Protein AF-A0AAV4BYF2-F1 (afdb_monomer_lite)

Radius of gyration: 30.0 Å; chains: 1; bounding box: 60×34×81 Å

Foldseek 3Di:
DVVVVVVVVVVVVVVVVVVVVVVVVVVVVVVVVVVVVVVVVCVVVCVVVPPPPPDDPPDDDDDDPDDDQDDDDPPPDDPVNSVVSRVVSCVVRPVPPPDDDDPDDDD

Organism: NCBI:txid259542

Sequence (107 aa):
ERKEKEEAERQAREKKEEADRKERLELEKMKLDAEMKLLQAKIEAGVMKNEPDGSGARSSDAGAKHPKLPHFQDGRDDLDIWLTRFERFAESNGCPGRNGHYCFVRY

pLDDT: mean 73.86, std 17.48, range [41.75, 94.25]

Structure (mmCIF, N/CA/C/O backbone):
data_AF-A0AAV4BYF2-F1
#
_entry.id   AF-A0AAV4BYF2-F1
#
loop_
_atom_site.group_PDB
_atom_site.id
_atom_site.type_symbol
_atom_site.label_atom_id
_atom_site.label_alt_id
_atom_site.label_comp_id
_atom_site.label_asym_id
_atom_site.label_entity_id
_atom_site.label_seq_id
_atom_site.pdbx_PDB_ins_code
_atom_site.Cartn_x
_atom_site.Cartn_y
_atom_site.Cartn_z
_atom_site.occupancy
_atom_site.B_iso_or_equiv
_atom_site.auth_seq_id
_atom_site.auth_comp_id
_atom_site.auth_asym_id
_atom_site.auth_atom_id
_atom_site.pdbx_PDB_model_num
ATOM 1 N N . GLU A 1 1 ? -26.103 -7.792 44.729 1.00 65.56 1 GLU A N 1
ATOM 2 C CA . GLU A 1 1 ? -26.656 -8.785 43.769 1.00 65.56 1 GLU A CA 1
ATOM 3 C C . GLU A 1 1 ? -27.108 -8.257 42.402 1.00 65.56 1 GLU A C 1
ATOM 5 O O . GLU A 1 1 ? -26.333 -8.429 41.473 1.00 65.56 1 GLU A O 1
ATOM 10 N N . ARG A 1 2 ? -28.292 -7.641 42.190 1.00 72.88 2 ARG A N 1
ATOM 11 C CA . ARG A 1 2 ? -28.703 -7.242 40.810 1.00 72.88 2 ARG A CA 1
ATOM 12 C C . ARG A 1 2 ? -27.761 -6.219 40.154 1.00 72.88 2 ARG A C 1
ATOM 14 O O . ARG A 1 2 ? -27.382 -6.413 39.009 1.00 72.88 2 ARG A O 1
ATOM 21 N N . LYS A 1 3 ? -27.336 -5.193 40.898 1.00 77.69 3 LYS A N 1
ATOM 22 C CA . LYS A 1 3 ? -26.398 -4.166 40.405 1.00 77.69 3 LYS A CA 1
ATOM 23 C C . LYS A 1 3 ? -24.991 -4.715 40.123 1.00 77.69 3 LYS A C 1
ATOM 25 O O . LYS A 1 3 ? -24.391 -4.354 39.125 1.00 77.69 3 LYS A O 1
ATOM 30 N N . GLU A 1 4 ? -24.506 -5.641 40.950 1.00 80.88 4 GLU A N 1
ATOM 31 C CA . GLU A 1 4 ? -23.212 -6.320 40.747 1.00 80.88 4 GLU A CA 1
ATOM 32 C C . GLU A 1 4 ? -23.185 -7.190 39.491 1.00 80.88 4 GLU A C 1
ATOM 34 O O . GLU A 1 4 ? -22.182 -7.216 38.785 1.00 80.88 4 GLU A O 1
ATOM 39 N N . LYS A 1 5 ? -24.282 -7.900 39.192 1.00 85.25 5 LYS A N 1
ATOM 40 C CA . LYS A 1 5 ? -24.381 -8.695 37.960 1.00 85.25 5 LYS A CA 1
ATOM 41 C C . LYS A 1 5 ? -24.362 -7.817 36.712 1.00 85.25 5 LYS A C 1
ATOM 43 O O . LYS A 1 5 ? -23.701 -8.169 35.743 1.00 85.25 5 LYS A O 1
ATOM 48 N N . GLU A 1 6 ? -25.056 -6.685 36.754 1.00 85.69 6 GLU A N 1
ATOM 49 C CA . GLU A 1 6 ? -25.129 -5.738 35.636 1.00 85.69 6 GLU A CA 1
ATOM 50 C C . GLU A 1 6 ? -23.767 -5.075 35.367 1.00 85.69 6 GLU A C 1
ATOM 52 O O . GLU A 1 6 ? -23.346 -4.931 34.219 1.00 85.69 6 GLU A O 1
ATOM 57 N N . GLU A 1 7 ? -23.022 -4.754 36.427 1.00 85.75 7 GLU A N 1
ATOM 58 C CA . GLU A 1 7 ? -21.671 -4.201 36.322 1.00 85.75 7 GLU A CA 1
ATOM 59 C C . GLU A 1 7 ? -20.646 -5.243 35.844 1.00 85.75 7 GLU A C 1
ATOM 61 O O . GLU A 1 7 ? -19.801 -4.939 35.000 1.00 85.75 7 GLU A O 1
ATOM 66 N N . ALA A 1 8 ? -20.765 -6.496 36.293 1.00 88.06 8 ALA A N 1
ATOM 67 C CA . ALA A 1 8 ? -19.932 -7.597 35.811 1.00 88.06 8 ALA A CA 1
ATOM 68 C C . ALA A 1 8 ? -20.175 -7.911 34.323 1.00 88.06 8 ALA A C 1
ATOM 70 O O . ALA A 1 8 ? -19.221 -8.157 33.582 1.00 88.06 8 ALA A O 1
ATOM 71 N N . GLU A 1 9 ? -21.429 -7.869 33.864 1.00 89.06 9 GLU A N 1
ATOM 72 C CA . GLU A 1 9 ? -21.779 -8.074 32.454 1.00 89.06 9 GLU A CA 1
ATOM 73 C C . GLU A 1 9 ? -21.242 -6.942 31.569 1.00 89.06 9 GLU A C 1
ATOM 75 O O . GLU A 1 9 ? -20.677 -7.196 30.500 1.00 89.06 9 GLU A O 1
ATOM 80 N N . ARG A 1 10 ? -21.328 -5.694 32.049 1.00 87.56 10 ARG A N 1
ATOM 81 C CA . ARG A 1 10 ? -20.763 -4.525 31.364 1.00 87.56 10 ARG A CA 1
ATOM 82 C C . ARG A 1 10 ? -19.248 -4.644 31.202 1.00 87.56 10 ARG A C 1
ATOM 84 O O . ARG A 1 10 ? -18.753 -4.540 30.082 1.00 87.56 10 ARG A O 1
ATOM 91 N N . GLN A 1 11 ? -18.535 -4.973 32.279 1.00 88.25 11 GLN A N 1
ATOM 92 C CA . GLN A 1 11 ? -17.082 -5.158 32.235 1.00 88.25 11 GLN A CA 1
ATOM 93 C C . GLN A 1 11 ? -16.662 -6.347 31.360 1.00 88.25 11 GLN A C 1
ATOM 95 O O . GLN A 1 11 ? -15.637 -6.285 30.681 1.00 88.25 11 GLN A O 1
ATOM 100 N N . ALA A 1 12 ? -17.432 -7.440 31.352 1.00 90.25 12 ALA A N 1
ATOM 101 C CA . ALA A 1 12 ? -17.154 -8.589 30.491 1.00 90.25 12 ALA A CA 1
ATOM 102 C C . ALA A 1 12 ? -17.317 -8.236 29.006 1.00 90.25 12 ALA A C 1
ATOM 104 O O . ALA A 1 12 ? -16.508 -8.655 28.175 1.00 90.25 12 ALA A O 1
ATOM 105 N N . ARG A 1 13 ? -18.332 -7.431 28.676 1.00 89.69 13 ARG A N 1
ATOM 106 C CA . ARG A 1 13 ? -18.555 -6.939 27.316 1.00 89.69 13 ARG A CA 1
ATOM 107 C C . ARG A 1 13 ? -17.446 -5.991 26.870 1.00 89.69 13 ARG A C 1
ATOM 109 O O . ARG A 1 13 ? -16.902 -6.194 25.790 1.00 89.69 13 ARG A O 1
ATOM 116 N N . GLU A 1 14 ? -17.064 -5.032 27.711 1.00 90.88 14 GLU A N 1
ATOM 117 C CA . GLU A 1 14 ? -15.974 -4.089 27.418 1.00 90.88 14 GLU A CA 1
ATOM 118 C C . GLU A 1 14 ? -14.639 -4.815 27.204 1.00 90.88 14 GLU A C 1
ATOM 120 O O . GLU A 1 14 ? -13.954 -4.561 26.216 1.00 90.88 14 GLU A O 1
ATOM 125 N N . LYS A 1 15 ? -14.307 -5.800 28.050 1.00 92.25 15 LYS A N 1
ATOM 126 C CA . LYS A 1 15 ? -13.096 -6.622 27.878 1.00 92.25 15 LYS A CA 1
ATOM 127 C C . LYS A 1 15 ? -13.111 -7.436 26.589 1.00 92.25 15 LYS A C 1
ATOM 129 O O . LYS A 1 15 ? -12.070 -7.593 25.955 1.00 92.25 15 LYS A O 1
ATOM 134 N N . LYS A 1 16 ? -14.272 -7.969 26.199 1.00 92.12 16 LYS A N 1
ATOM 135 C CA . LYS A 1 16 ? -14.411 -8.730 24.953 1.00 92.12 16 LYS A CA 1
ATOM 136 C C . LYS A 1 16 ? -14.242 -7.830 23.730 1.00 92.12 16 LYS A C 1
ATOM 138 O O . LYS A 1 16 ? -13.567 -8.217 22.785 1.00 92.12 16 LYS A O 1
ATOM 143 N N . GLU A 1 17 ? -14.824 -6.637 23.765 1.00 91.50 17 GLU A N 1
ATOM 144 C CA . GLU A 1 17 ? -14.730 -5.657 22.680 1.00 91.50 17 GLU A CA 1
ATOM 145 C C . GLU A 1 17 ? -13.305 -5.097 22.547 1.00 91.50 17 GLU A C 1
ATOM 147 O O . GLU A 1 17 ? -12.791 -4.933 21.441 1.00 91.50 17 GLU A O 1
ATOM 152 N N . GLU A 1 18 ? -12.616 -4.885 23.671 1.00 92.56 18 GLU A N 1
ATOM 153 C CA . GLU A 1 18 ? -11.208 -4.491 23.679 1.00 92.56 18 GLU A CA 1
ATOM 154 C C . GLU A 1 18 ? -10.289 -5.603 23.155 1.00 92.56 18 GLU A C 1
ATOM 156 O O . GLU A 1 18 ? -9.376 -5.319 22.375 1.00 92.56 18 GLU A O 1
ATOM 161 N N . ALA A 1 19 ? -10.544 -6.860 23.535 1.00 92.88 19 ALA A N 1
ATOM 162 C CA . ALA A 1 19 ? -9.803 -8.014 23.033 1.00 92.88 19 ALA A CA 1
ATOM 163 C C . ALA A 1 19 ? -9.981 -8.189 21.517 1.00 92.88 19 ALA A C 1
ATOM 165 O O . ALA A 1 19 ? -8.986 -8.320 20.810 1.00 92.88 19 ALA A O 1
ATOM 166 N N . ASP A 1 20 ? -11.215 -8.099 21.013 1.00 92.81 20 ASP A N 1
ATOM 167 C CA . ASP A 1 20 ? -11.517 -8.197 19.579 1.00 92.81 20 ASP A CA 1
ATOM 168 C C . ASP A 1 20 ? -10.859 -7.055 18.786 1.00 92.81 20 ASP A C 1
ATOM 170 O O . ASP A 1 20 ? -10.202 -7.269 17.764 1.00 92.81 20 ASP A O 1
ATOM 174 N N . ARG A 1 21 ? -10.927 -5.823 19.312 1.00 92.88 21 ARG A N 1
ATOM 175 C CA . ARG A 1 21 ? -10.243 -4.671 18.712 1.00 92.88 21 ARG A CA 1
ATOM 176 C C . ARG A 1 21 ? -8.731 -4.873 18.669 1.00 92.88 21 ARG A C 1
ATOM 178 O O . ARG A 1 21 ? -8.105 -4.544 17.662 1.00 92.88 21 ARG A O 1
ATOM 185 N N . LYS A 1 22 ? -8.142 -5.386 19.751 1.00 93.62 22 LYS A N 1
ATOM 186 C CA . LYS A 1 22 ? -6.705 -5.659 19.823 1.00 93.62 22 LYS A CA 1
ATOM 187 C C . LYS A 1 22 ? -6.303 -6.748 18.828 1.00 93.62 22 LYS A C 1
ATOM 189 O O . LYS A 1 22 ? -5.349 -6.540 18.088 1.00 93.62 22 LYS A O 1
ATOM 194 N N . GLU A 1 23 ? -7.065 -7.834 18.743 1.00 93.69 23 GLU A N 1
ATOM 195 C CA . GLU A 1 23 ? -6.823 -8.924 17.794 1.00 93.69 23 GLU A CA 1
ATOM 196 C C . GLU A 1 23 ? -6.877 -8.431 16.341 1.00 93.69 23 GLU A C 1
ATOM 198 O O . GLU A 1 23 ? -5.976 -8.725 15.553 1.00 93.69 23 GLU A O 1
ATOM 203 N N . ARG A 1 24 ? -7.866 -7.593 15.991 1.00 92.38 24 ARG A N 1
ATOM 204 C CA . ARG A 1 24 ? -7.945 -6.976 14.654 1.00 92.38 24 ARG A CA 1
ATOM 205 C C . ARG A 1 24 ? -6.715 -6.127 14.334 1.00 92.38 24 ARG A C 1
ATOM 207 O O . ARG A 1 24 ? -6.184 -6.236 13.230 1.00 92.38 24 ARG A O 1
ATOM 214 N N . LEU A 1 25 ? -6.257 -5.307 15.282 1.00 93.56 25 LEU A N 1
ATOM 215 C CA . LEU A 1 25 ? -5.067 -4.467 15.103 1.00 93.56 25 LEU A CA 1
ATOM 216 C C . LEU A 1 25 ? -3.786 -5.302 14.980 1.00 93.56 25 LEU A C 1
ATOM 218 O O . LEU A 1 25 ? -2.926 -4.985 14.160 1.00 93.56 25 LEU A O 1
ATOM 222 N N . GLU A 1 26 ? -3.653 -6.375 15.762 1.00 93.62 26 GLU A N 1
ATOM 223 C CA . GLU A 1 26 ? -2.508 -7.285 15.664 1.00 93.62 26 GLU A CA 1
ATOM 224 C C . GLU A 1 26 ? -2.490 -8.017 14.318 1.00 93.62 26 GLU A C 1
ATOM 226 O O . GLU A 1 26 ? -1.437 -8.095 13.681 1.00 93.62 26 GLU A O 1
ATOM 231 N N . LEU A 1 27 ? -3.650 -8.465 13.832 1.00 93.69 27 LEU A N 1
ATOM 232 C CA . LEU A 1 27 ? -3.771 -9.102 12.522 1.00 93.69 27 LEU A CA 1
ATOM 233 C C . LEU A 1 27 ? -3.424 -8.136 11.380 1.00 93.69 27 LEU A C 1
ATOM 235 O O . LEU A 1 27 ? -2.732 -8.512 10.434 1.00 93.69 27 LEU A O 1
ATOM 239 N N . GLU A 1 28 ? -3.887 -6.888 11.460 1.00 92.88 28 GLU A N 1
ATOM 240 C CA . GLU A 1 28 ? -3.570 -5.852 10.474 1.00 92.88 28 GLU A CA 1
ATOM 241 C C . GLU A 1 28 ? -2.071 -5.531 10.468 1.00 92.88 28 GLU A C 1
ATOM 243 O O . GLU A 1 28 ? -1.444 -5.513 9.407 1.00 92.88 28 GLU A O 1
ATOM 248 N N . LYS A 1 29 ? -1.465 -5.398 11.653 1.00 93.81 29 LYS A N 1
ATOM 249 C CA . LYS A 1 29 ? -0.022 -5.185 11.797 1.00 93.81 29 LYS A CA 1
ATOM 250 C C . LYS A 1 29 ? 0.790 -6.347 11.221 1.00 93.81 29 LYS A C 1
ATOM 252 O O . LYS A 1 29 ? 1.785 -6.107 10.542 1.00 93.81 29 LYS A O 1
ATOM 257 N N . MET A 1 30 ? 0.367 -7.593 11.449 1.00 92.94 30 MET A N 1
ATOM 258 C CA . MET A 1 30 ? 1.023 -8.775 10.874 1.00 92.94 30 MET A CA 1
ATOM 259 C C . MET A 1 30 ? 0.938 -8.804 9.345 1.00 92.94 30 MET A C 1
ATOM 261 O O . MET A 1 30 ? 1.921 -9.147 8.690 1.00 92.94 30 MET A O 1
ATOM 265 N N . LYS A 1 31 ? -0.211 -8.430 8.764 1.00 93.00 31 LYS A N 1
ATOM 266 C CA . LYS A 1 31 ? -0.358 -8.334 7.303 1.00 93.00 31 LYS A CA 1
ATOM 267 C C . LYS A 1 31 ? 0.580 -7.286 6.714 1.00 93.00 31 LYS A C 1
ATOM 269 O O . LYS A 1 31 ? 1.261 -7.575 5.734 1.00 93.00 31 LYS A O 1
ATOM 274 N N . LEU A 1 32 ? 0.645 -6.112 7.341 1.00 94.25 32 LEU A N 1
ATOM 275 C CA . LEU A 1 32 ? 1.510 -5.023 6.896 1.00 94.25 32 LEU A CA 1
ATOM 276 C C . LEU A 1 32 ? 2.996 -5.417 6.967 1.00 94.25 32 LEU A C 1
ATOM 278 O O . LEU A 1 32 ? 3.755 -5.166 6.036 1.00 94.25 32 LEU A O 1
ATOM 282 N N . ASP A 1 33 ? 3.403 -6.086 8.049 1.00 93.38 33 ASP A N 1
ATOM 283 C CA . ASP A 1 33 ? 4.774 -6.578 8.230 1.00 93.38 33 ASP A CA 1
ATOM 284 C C . ASP A 1 33 ? 5.151 -7.636 7.177 1.00 93.38 33 ASP A C 1
ATOM 286 O O . ASP A 1 33 ? 6.245 -7.599 6.612 1.00 93.38 33 ASP A O 1
ATOM 290 N N . ALA A 1 34 ? 4.224 -8.542 6.848 1.00 93.62 34 ALA A N 1
ATOM 291 C CA . ALA A 1 34 ? 4.418 -9.529 5.789 1.00 93.62 34 ALA A CA 1
ATOM 292 C C . ALA A 1 34 ? 4.554 -8.877 4.403 1.00 93.62 34 ALA A C 1
ATOM 294 O O . ALA A 1 34 ? 5.407 -9.283 3.612 1.00 93.62 34 ALA A O 1
ATOM 295 N N . GLU A 1 35 ? 3.751 -7.852 4.111 1.00 91.19 35 GLU A N 1
ATOM 296 C CA . GLU A 1 35 ? 3.836 -7.100 2.857 1.00 91.19 35 GLU A CA 1
ATOM 297 C C . GLU A 1 35 ? 5.163 -6.339 2.735 1.00 91.19 35 GLU A C 1
ATOM 299 O O . GLU A 1 35 ? 5.828 -6.426 1.701 1.00 91.19 35 GLU A O 1
ATOM 304 N N . MET A 1 36 ? 5.602 -5.675 3.809 1.00 92.00 36 MET A N 1
ATOM 305 C CA . MET A 1 36 ? 6.906 -5.005 3.858 1.00 92.00 36 MET A CA 1
ATOM 306 C C . MET A 1 36 ? 8.059 -5.987 3.639 1.00 92.00 36 MET A C 1
ATOM 308 O O . MET A 1 36 ? 8.942 -5.722 2.825 1.00 92.00 36 MET A O 1
ATOM 312 N N . LYS A 1 37 ? 8.026 -7.156 4.290 1.00 92.75 37 LYS A N 1
ATOM 313 C CA . LYS A 1 37 ? 9.030 -8.212 4.084 1.00 92.75 37 LYS A CA 1
ATOM 314 C C . LYS A 1 37 ? 9.040 -8.735 2.652 1.00 92.75 37 LYS A C 1
ATOM 316 O O . LYS A 1 37 ? 10.111 -8.968 2.101 1.00 92.75 37 LYS A O 1
ATOM 321 N N . LEU A 1 38 ? 7.873 -8.899 2.028 1.00 89.12 38 LEU A N 1
ATOM 322 C CA . LEU A 1 38 ? 7.785 -9.299 0.622 1.00 89.12 38 LEU A CA 1
ATOM 323 C C . LEU A 1 38 ? 8.366 -8.237 -0.313 1.00 89.12 38 LEU A C 1
ATOM 325 O O . LEU A 1 38 ? 9.042 -8.587 -1.278 1.00 89.12 38 LEU A O 1
ATOM 329 N N . LEU A 1 39 ? 8.107 -6.955 -0.052 1.00 85.69 39 LEU A N 1
ATOM 330 C CA . LEU A 1 39 ? 8.694 -5.859 -0.823 1.00 85.69 39 LEU A CA 1
ATOM 331 C C . LEU A 1 39 ? 10.212 -5.812 -0.650 1.00 85.69 39 LEU A C 1
ATOM 333 O O . LEU A 1 39 ? 10.929 -5.736 -1.643 1.00 85.69 39 LEU A O 1
ATOM 337 N N . GLN A 1 40 ? 10.701 -5.947 0.581 1.00 85.81 40 GLN A N 1
ATOM 338 C CA . GLN A 1 40 ? 12.130 -5.979 0.872 1.00 85.81 40 GLN A CA 1
ATOM 339 C C . GLN A 1 40 ? 12.818 -7.157 0.175 1.00 85.81 40 GLN A C 1
ATOM 341 O O . GLN A 1 40 ? 13.781 -6.946 -0.556 1.00 85.81 40 GLN A O 1
ATOM 346 N N . ALA A 1 41 ? 12.236 -8.357 0.251 1.00 86.75 41 ALA A N 1
ATOM 347 C CA . ALA A 1 41 ? 12.743 -9.528 -0.459 1.00 86.75 41 ALA A CA 1
ATOM 348 C C . ALA A 1 41 ? 12.731 -9.349 -1.989 1.00 86.75 41 ALA A C 1
ATOM 350 O O . ALA A 1 41 ? 13.638 -9.820 -2.669 1.00 86.75 41 ALA A O 1
ATOM 351 N N . LYS A 1 42 ? 11.734 -8.656 -2.560 1.00 81.75 42 LYS A N 1
ATOM 352 C CA . LYS A 1 42 ? 11.693 -8.338 -4.003 1.00 81.75 42 LYS A CA 1
ATOM 353 C C . LYS A 1 42 ? 12.787 -7.352 -4.421 1.00 81.75 42 LYS A C 1
ATOM 355 O O . LYS A 1 42 ? 13.311 -7.479 -5.530 1.00 81.75 42 LYS A O 1
ATOM 360 N N . ILE A 1 43 ? 13.108 -6.387 -3.559 1.00 82.06 43 ILE A N 1
ATOM 361 C CA . ILE A 1 43 ? 14.206 -5.433 -3.765 1.00 82.06 43 ILE A CA 1
ATOM 362 C C . ILE A 1 43 ? 15.548 -6.171 -3.675 1.00 82.06 43 ILE A C 1
ATOM 364 O O . ILE A 1 43 ? 16.364 -6.063 -4.587 1.00 82.06 43 ILE A O 1
ATOM 368 N N . GLU A 1 44 ? 15.747 -6.983 -2.634 1.00 78.69 44 GLU A N 1
ATOM 369 C CA . GLU A 1 44 ? 16.969 -7.774 -2.422 1.00 78.69 44 GLU A CA 1
ATOM 370 C C . GLU A 1 44 ? 17.194 -8.820 -3.521 1.00 78.69 44 GLU A C 1
ATOM 372 O O . GLU A 1 44 ? 18.321 -9.022 -3.966 1.00 78.69 44 GLU A O 1
ATOM 377 N N . ALA A 1 45 ? 16.124 -9.448 -4.018 1.00 78.81 45 ALA A N 1
ATOM 378 C CA . ALA A 1 45 ? 16.186 -10.390 -5.134 1.00 78.81 45 ALA A CA 1
ATOM 379 C C . ALA A 1 45 ? 16.455 -9.717 -6.496 1.00 78.81 45 ALA A C 1
ATOM 381 O O . ALA A 1 45 ? 16.486 -10.407 -7.515 1.00 78.81 45 ALA A O 1
ATOM 382 N N . GLY A 1 46 ? 16.608 -8.386 -6.550 1.00 63.00 46 GLY A N 1
ATOM 383 C CA . GLY A 1 46 ? 16.880 -7.648 -7.787 1.00 63.00 46 GLY A CA 1
ATOM 384 C C . GLY A 1 46 ? 15.750 -7.734 -8.820 1.00 63.00 46 GLY A C 1
ATOM 385 O O . GLY A 1 46 ? 15.965 -7.467 -10.002 1.00 63.00 46 GLY A O 1
ATOM 386 N N . VAL A 1 47 ? 14.541 -8.130 -8.398 1.00 59.62 47 VAL A N 1
ATOM 387 C CA . VAL A 1 47 ? 13.370 -8.254 -9.283 1.00 59.62 47 VAL A CA 1
ATOM 388 C C . VAL A 1 47 ? 12.831 -6.872 -9.651 1.00 59.62 47 VAL A C 1
ATOM 390 O O . VAL A 1 47 ? 12.323 -6.685 -10.758 1.00 59.62 47 VAL A O 1
ATOM 393 N N . MET A 1 48 ? 13.037 -5.866 -8.794 1.00 50.56 48 MET A N 1
ATOM 394 C CA . MET A 1 48 ? 13.116 -4.490 -9.277 1.00 50.56 48 MET A CA 1
ATOM 395 C C . MET A 1 48 ? 14.479 -4.315 -9.938 1.00 50.56 48 MET A C 1
ATOM 397 O O . MET A 1 48 ? 15.468 -3.999 -9.280 1.00 50.56 48 MET A O 1
ATOM 401 N N . LYS A 1 49 ? 14.526 -4.546 -11.252 1.00 53.34 49 LYS A N 1
ATOM 402 C CA . LYS A 1 49 ? 15.608 -4.064 -12.109 1.00 53.34 49 LYS A CA 1
ATOM 403 C C . LYS A 1 49 ? 15.631 -2.535 -12.029 1.00 53.34 49 LYS A C 1
ATOM 405 O O . LYS A 1 49 ? 15.084 -1.861 -12.893 1.00 53.34 49 LYS A O 1
ATOM 410 N N . ASN A 1 50 ? 16.239 -1.990 -10.983 1.00 51.19 50 ASN A N 1
ATOM 411 C CA . ASN A 1 50 ? 16.876 -0.692 -11.089 1.00 51.19 50 ASN A CA 1
ATOM 412 C C . ASN A 1 50 ? 18.071 -0.944 -11.999 1.00 51.19 50 ASN A C 1
ATOM 414 O O . ASN A 1 50 ? 19.036 -1.565 -11.564 1.00 51.19 50 ASN A O 1
ATOM 418 N N . GLU A 1 51 ? 17.970 -0.569 -13.273 1.00 51.25 51 GLU A N 1
ATOM 419 C CA . GLU A 1 51 ? 19.150 -0.458 -14.123 1.00 51.25 51 GLU A CA 1
ATOM 420 C C . GLU A 1 51 ? 20.136 0.493 -13.439 1.00 51.25 51 GLU A C 1
ATOM 422 O O . GLU A 1 51 ? 19.823 1.674 -13.277 1.00 51.25 51 GLU A O 1
ATOM 427 N N . PRO A 1 52 ? 21.334 0.041 -13.050 1.00 54.84 52 PRO A N 1
ATOM 428 C CA . PRO A 1 52 ? 22.412 0.939 -12.731 1.00 54.84 52 PRO A CA 1
ATOM 429 C C . PRO A 1 52 ? 23.346 0.926 -13.940 1.00 54.84 52 PRO A C 1
ATOM 431 O O . PRO A 1 52 ? 24.344 0.218 -13.923 1.00 54.84 52 PRO A O 1
ATOM 434 N N . ASP A 1 53 ? 23.047 1.687 -14.995 1.00 44.44 53 ASP A N 1
ATOM 435 C CA . ASP A 1 53 ? 24.089 2.043 -15.976 1.00 44.44 53 ASP A CA 1
ATOM 436 C C . ASP A 1 53 ? 24.457 3.519 -15.835 1.00 44.44 53 ASP A C 1
ATOM 438 O O . ASP A 1 53 ? 24.365 4.352 -16.732 1.00 44.44 53 ASP A O 1
ATOM 442 N N . GLY A 1 54 ? 24.882 3.842 -14.617 1.00 49.41 54 GLY A N 1
ATOM 443 C CA . GLY A 1 54 ? 25.688 5.012 -14.307 1.00 49.41 54 GLY A CA 1
ATOM 444 C C . GLY A 1 54 ? 27.180 4.691 -14.378 1.00 49.41 54 GLY A C 1
ATOM 445 O O . GLY A 1 54 ? 27.939 5.182 -13.551 1.00 49.41 54 GLY A O 1
ATOM 446 N N . SER A 1 55 ? 27.617 3.851 -15.320 1.00 47.50 55 SER A N 1
ATOM 447 C CA . SER A 1 55 ? 29.039 3.618 -15.582 1.00 47.50 55 SER A CA 1
ATOM 448 C C . SER A 1 55 ? 29.314 3.533 -17.079 1.00 47.50 55 SER A C 1
ATOM 450 O O . SER A 1 55 ? 29.561 2.467 -17.622 1.00 47.50 55 SER A O 1
ATOM 452 N N . GLY A 1 56 ? 29.321 4.694 -17.736 1.00 50.09 56 GLY A N 1
ATOM 453 C CA . GLY A 1 56 ? 30.188 4.961 -18.884 1.00 50.09 56 GLY A CA 1
ATOM 454 C C . GLY A 1 56 ? 30.269 3.875 -19.961 1.00 50.09 56 GLY A C 1
ATOM 455 O O . GLY A 1 56 ? 31.376 3.511 -20.355 1.00 50.09 56 GLY A O 1
ATOM 456 N N . ALA A 1 57 ? 29.147 3.397 -20.498 1.00 43.59 57 ALA A N 1
ATOM 457 C CA . ALA A 1 57 ? 29.172 2.545 -21.681 1.00 43.59 57 ALA A CA 1
ATOM 458 C C . ALA A 1 57 ? 29.446 3.381 -22.947 1.00 43.59 57 ALA A C 1
ATOM 460 O O . ALA A 1 57 ? 28.552 3.749 -23.715 1.00 43.59 57 ALA A O 1
ATOM 461 N N . ARG A 1 58 ? 30.730 3.663 -23.202 1.00 53.94 58 ARG A N 1
ATOM 462 C CA . ARG A 1 58 ? 31.226 3.863 -24.570 1.00 53.94 58 ARG A CA 1
ATOM 463 C C . ARG A 1 58 ? 31.169 2.506 -25.278 1.00 53.94 58 ARG A C 1
ATOM 465 O O . ARG A 1 58 ? 32.189 1.843 -25.382 1.00 53.94 58 ARG A O 1
ATOM 472 N N . SER A 1 59 ? 29.997 2.108 -25.765 1.00 42.69 59 SER A N 1
ATOM 473 C CA . SER A 1 59 ? 29.879 0.995 -26.710 1.00 42.69 59 SER A CA 1
ATOM 474 C C . SER A 1 59 ? 28.937 1.365 -27.841 1.00 42.69 59 SER A C 1
ATOM 476 O O . SER A 1 59 ? 27.715 1.383 -27.718 1.00 42.69 59 SER A O 1
ATOM 478 N N . SER A 1 60 ? 29.591 1.749 -28.930 1.00 57.41 60 SER A N 1
ATOM 479 C CA . SER A 1 60 ? 29.296 1.397 -30.310 1.00 57.41 60 SER A CA 1
ATOM 480 C C . SER A 1 60 ? 28.271 0.270 -30.475 1.00 57.41 60 SER A C 1
ATOM 482 O O . SER A 1 60 ? 28.568 -0.867 -30.136 1.00 57.41 60 SER A O 1
ATOM 484 N N . ASP A 1 61 ? 27.126 0.574 -31.083 1.00 41.75 61 ASP A N 1
ATOM 485 C CA . ASP A 1 61 ? 26.608 -0.242 -32.181 1.00 41.75 61 ASP A CA 1
ATOM 486 C C . ASP A 1 61 ? 25.708 0.620 -33.077 1.00 41.75 61 ASP A C 1
ATOM 488 O O . ASP A 1 61 ? 24.997 1.520 -32.619 1.00 41.75 61 ASP A O 1
ATOM 492 N 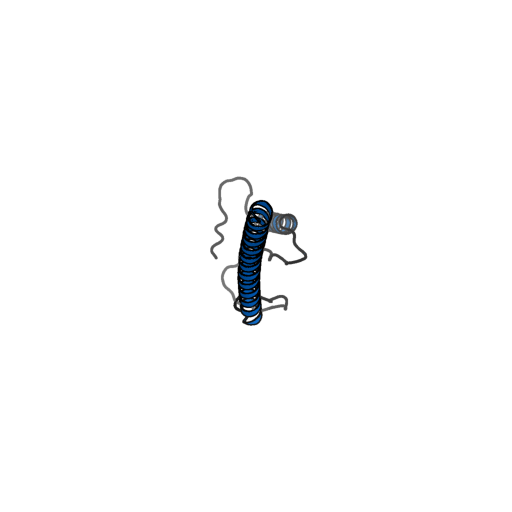N . ALA A 1 62 ? 25.859 0.435 -34.381 1.00 54.91 62 ALA A N 1
ATOM 493 C CA . ALA A 1 62 ? 25.350 1.311 -35.417 1.00 54.91 62 ALA A CA 1
ATOM 494 C C . ALA A 1 62 ? 23.941 0.878 -35.847 1.00 54.91 62 ALA A C 1
ATOM 496 O O . ALA A 1 62 ? 23.775 -0.144 -36.500 1.00 54.91 62 ALA A O 1
ATOM 497 N N . GLY A 1 63 ? 22.928 1.699 -35.566 1.00 47.75 63 GLY A N 1
ATOM 498 C CA . GLY A 1 63 ? 21.571 1.470 -36.062 1.00 47.75 63 GLY A CA 1
ATOM 499 C C . GLY A 1 63 ? 20.676 2.683 -35.833 1.00 47.75 63 GLY A C 1
ATOM 500 O O . GLY A 1 63 ? 20.145 2.856 -34.749 1.00 47.75 63 GLY A O 1
ATOM 501 N N . ALA A 1 64 ? 20.529 3.510 -36.874 1.00 49.19 64 ALA A N 1
ATOM 502 C CA . ALA A 1 64 ? 19.795 4.781 -36.926 1.00 49.19 64 ALA A CA 1
ATOM 503 C C . ALA A 1 64 ? 20.358 5.918 -36.042 1.00 49.19 64 ALA A C 1
ATOM 505 O O . ALA A 1 64 ? 20.459 5.837 -34.824 1.00 49.19 64 ALA A O 1
ATOM 506 N N . LYS A 1 65 ? 20.719 7.032 -36.693 1.00 53.66 65 LYS A N 1
ATOM 507 C CA . LYS A 1 65 ? 21.332 8.239 -36.107 1.00 53.66 65 LYS A CA 1
ATOM 508 C C . LYS A 1 65 ? 20.315 9.082 -35.329 1.00 53.66 65 LYS A C 1
ATOM 510 O O . LYS A 1 65 ? 20.246 10.292 -35.529 1.00 53.66 65 LYS A O 1
ATOM 515 N N . HIS A 1 66 ? 19.482 8.457 -34.507 1.00 55.94 66 HIS A N 1
ATOM 516 C CA . HIS A 1 66 ? 18.588 9.212 -33.649 1.00 55.94 66 HIS A CA 1
ATOM 517 C C . HIS A 1 66 ? 19.307 9.532 -32.339 1.00 55.94 66 HIS A C 1
ATOM 519 O O . HIS A 1 66 ? 19.921 8.653 -31.729 1.00 55.94 66 HIS A O 1
ATOM 525 N N . PRO A 1 67 ? 19.289 10.802 -31.926 1.00 66.56 67 PRO A N 1
ATOM 526 C CA . PRO A 1 67 ? 19.859 11.196 -30.656 1.00 66.56 67 PRO A CA 1
ATOM 527 C C . PRO A 1 67 ? 19.084 10.473 -29.544 1.00 66.56 67 PRO 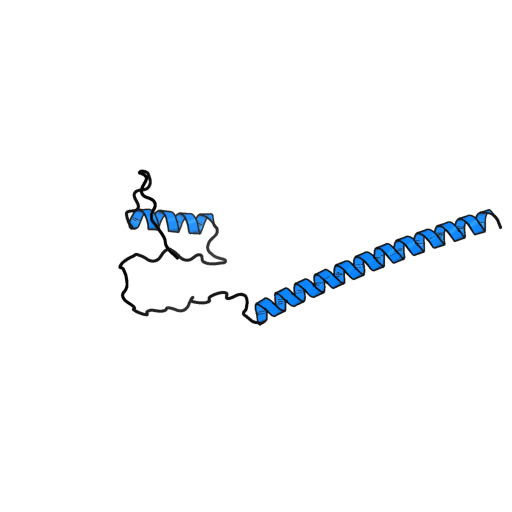A C 1
ATOM 529 O O . PRO A 1 67 ? 17.872 10.273 -29.639 1.00 66.56 67 PRO A O 1
ATOM 532 N N . LYS A 1 68 ? 19.792 10.016 -28.510 1.00 71.81 68 LYS A N 1
ATOM 533 C CA . LYS A 1 68 ? 19.177 9.322 -27.370 1.00 71.81 68 LYS A CA 1
ATOM 534 C C . LYS A 1 68 ? 18.499 10.343 -26.459 1.00 71.81 68 LYS A C 1
ATOM 536 O O . LYS A 1 68 ? 19.106 11.366 -26.152 1.00 71.81 68 LYS A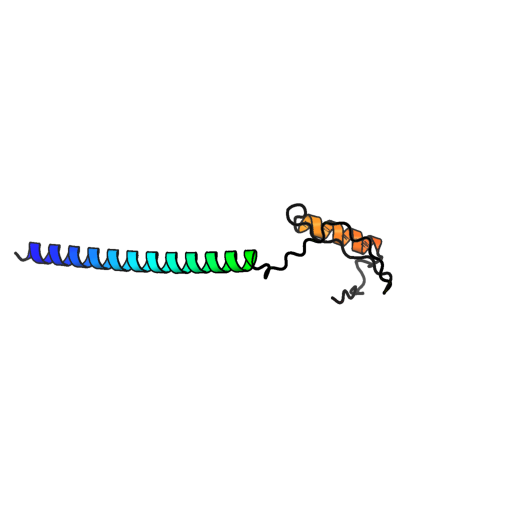 O 1
ATOM 541 N N . LEU A 1 69 ? 17.274 10.051 -26.017 1.00 77.00 69 LEU A N 1
ATOM 542 C CA . LEU A 1 69 ? 16.535 10.905 -25.085 1.00 77.00 69 LEU A CA 1
ATOM 543 C C . LEU A 1 69 ? 17.297 11.088 -23.758 1.00 77.00 69 LEU A C 1
ATOM 545 O O . LEU A 1 69 ? 17.977 10.157 -23.315 1.00 77.00 69 LEU A O 1
ATOM 549 N N . PRO A 1 70 ? 17.176 12.253 -23.094 1.00 82.19 70 PRO A N 1
ATOM 550 C CA . PRO A 1 70 ? 17.745 12.450 -21.767 1.00 82.19 70 PRO A CA 1
ATOM 551 C C . PRO A 1 70 ? 17.166 11.448 -20.755 1.00 82.19 70 PRO A C 1
ATOM 553 O O . PRO A 1 70 ? 15.954 11.382 -20.560 1.00 82.19 70 PRO A O 1
ATOM 556 N N . HIS A 1 71 ? 18.031 10.692 -20.079 1.00 81.44 71 HIS A N 1
ATOM 557 C CA . HIS A 1 71 ? 17.623 9.800 -18.989 1.00 81.44 71 HIS A CA 1
ATOM 558 C C . HIS A 1 71 ? 17.253 10.596 -17.723 1.00 81.44 71 HIS A C 1
ATOM 560 O O . HIS A 1 71 ? 17.874 11.635 -17.454 1.00 81.44 71 HIS A O 1
ATOM 566 N N . PHE A 1 72 ? 16.262 10.096 -16.974 1.00 84.62 72 PHE A N 1
ATOM 567 C CA . PHE A 1 72 ? 15.821 10.635 -15.684 1.00 84.62 72 PHE A CA 1
ATOM 568 C C . PHE A 1 72 ? 16.785 10.206 -14.575 1.00 84.62 72 PHE A C 1
ATOM 570 O O . PHE A 1 72 ? 17.043 9.020 -14.399 1.00 84.62 72 PHE A O 1
ATOM 577 N N . GLN A 1 73 ? 17.344 11.164 -13.846 1.00 82.75 73 GLN A N 1
ATOM 578 C CA . GLN A 1 73 ? 18.289 10.916 -12.762 1.00 82.75 73 GLN A CA 1
ATOM 579 C C . GLN A 1 73 ? 17.573 10.972 -11.418 1.00 82.75 73 GLN A C 1
ATOM 581 O O . GLN A 1 73 ? 17.339 12.054 -10.883 1.00 82.75 73 GLN A O 1
ATOM 586 N N . ASP A 1 74 ? 17.279 9.802 -10.856 1.00 71.06 74 ASP A N 1
ATOM 587 C CA . ASP A 1 74 ? 16.648 9.703 -9.542 1.00 71.06 74 ASP A CA 1
ATOM 588 C C . ASP A 1 74 ? 17.480 10.434 -8.466 1.00 71.06 74 ASP A C 1
ATOM 590 O O . ASP A 1 74 ? 18.710 10.320 -8.413 1.00 71.06 74 ASP A O 1
ATOM 594 N N . GLY A 1 75 ? 16.815 11.268 -7.664 1.00 76.94 75 GLY A N 1
ATOM 595 C CA . GLY A 1 75 ? 17.428 12.139 -6.652 1.00 76.94 75 GLY A CA 1
ATOM 596 C C . GLY A 1 75 ? 18.098 13.429 -7.159 1.00 76.94 75 GLY A C 1
ATOM 597 O O . GLY A 1 75 ? 18.552 14.224 -6.334 1.00 76.94 75 GLY A O 1
ATOM 598 N N . ARG A 1 76 ? 18.176 13.666 -8.479 1.00 76.12 76 ARG A N 1
ATOM 599 C CA . ARG A 1 76 ? 18.669 14.936 -9.065 1.00 76.12 76 ARG A CA 1
ATOM 600 C C . ARG A 1 76 ? 17.678 15.617 -9.998 1.00 76.12 76 ARG A C 1
ATOM 602 O O . ARG A 1 76 ? 17.668 16.844 -10.062 1.00 76.12 76 ARG A O 1
ATOM 609 N N . ASP A 1 77 ? 16.898 14.836 -10.730 1.00 83.69 77 ASP A N 1
ATOM 610 C CA . ASP A 1 77 ? 15.834 15.342 -11.577 1.00 83.69 77 ASP A CA 1
ATOM 611 C C . ASP A 1 77 ? 14.515 15.286 -10.794 1.00 83.69 77 ASP A C 1
ATOM 613 O O . ASP A 1 77 ? 14.057 14.213 -10.418 1.00 83.69 77 ASP A O 1
ATOM 617 N N . ASP A 1 78 ? 13.880 16.437 -10.591 1.00 84.88 78 ASP A N 1
ATOM 618 C CA . ASP A 1 78 ? 12.431 16.490 -10.391 1.00 84.88 78 ASP A CA 1
ATOM 619 C C . ASP A 1 78 ? 11.737 16.402 -11.762 1.00 84.88 78 ASP A C 1
ATOM 621 O O . ASP A 1 78 ? 12.351 16.671 -12.803 1.00 84.88 78 ASP A O 1
A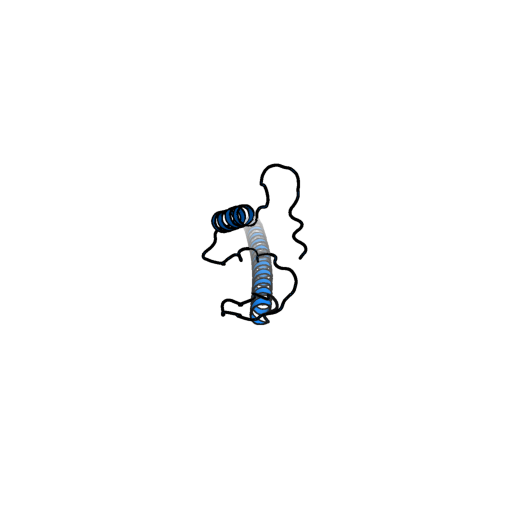TOM 625 N N . LEU A 1 79 ? 10.448 16.043 -11.787 1.00 83.44 79 LEU A N 1
ATOM 626 C CA . LEU A 1 79 ? 9.661 15.916 -13.027 1.00 83.44 79 LEU A CA 1
ATOM 627 C C . LEU A 1 79 ? 9.817 17.138 -13.953 1.00 83.44 79 LEU A C 1
ATOM 629 O O . LEU A 1 79 ? 10.037 16.976 -15.154 1.00 83.44 79 LEU A O 1
ATOM 633 N N . ASP A 1 80 ? 9.803 18.347 -13.390 1.00 82.50 80 ASP A N 1
ATOM 634 C CA . ASP A 1 80 ? 9.959 19.606 -14.133 1.00 82.50 80 ASP A CA 1
ATOM 635 C C . ASP A 1 80 ? 11.364 19.776 -14.741 1.00 82.50 80 ASP A C 1
ATOM 637 O O . ASP A 1 80 ? 11.534 20.287 -15.855 1.00 82.50 80 ASP A O 1
ATOM 641 N N . ILE A 1 81 ? 12.394 19.310 -14.030 1.00 86.00 81 ILE A N 1
ATOM 642 C CA . ILE A 1 81 ? 13.796 19.383 -14.463 1.00 86.00 81 ILE A CA 1
ATOM 643 C C . ILE A 1 81 ? 14.026 18.439 -15.644 1.00 86.00 81 ILE A C 1
ATOM 645 O O . ILE A 1 81 ? 14.664 18.811 -16.639 1.00 86.00 81 ILE A O 1
ATOM 649 N N . TRP A 1 82 ? 13.471 17.230 -15.568 1.00 86.94 82 TRP A N 1
ATOM 650 C CA . TRP A 1 82 ? 13.548 16.273 -16.664 1.00 86.94 82 TRP A CA 1
ATOM 651 C C . TRP A 1 82 ? 12.770 16.744 -17.898 1.00 86.94 82 TRP A C 1
ATOM 653 O O . TRP A 1 82 ? 13.308 16.690 -19.009 1.00 86.94 82 TRP A O 1
ATOM 663 N N . LEU A 1 83 ? 11.564 17.292 -17.711 1.00 86.06 83 LEU A N 1
ATOM 664 C CA . LEU A 1 83 ? 10.767 17.877 -18.796 1.00 86.06 83 LEU A CA 1
ATOM 665 C C . LEU A 1 83 ? 11.517 19.008 -19.508 1.00 86.06 83 LEU A C 1
ATOM 667 O O . LEU A 1 83 ? 11.609 19.001 -20.732 1.00 86.06 83 LEU A O 1
ATOM 671 N N . THR A 1 84 ? 12.169 19.906 -18.763 1.00 83.88 84 THR A N 1
ATOM 672 C CA . THR A 1 84 ? 12.978 20.993 -19.347 1.00 83.88 84 THR A CA 1
ATOM 673 C C . THR A 1 84 ? 14.107 20.459 -20.241 1.00 83.88 84 THR A C 1
ATOM 675 O O . THR A 1 84 ? 14.409 21.012 -21.303 1.00 83.88 84 THR A O 1
ATOM 678 N N . ARG A 1 85 ? 14.769 19.368 -19.833 1.00 82.38 85 ARG A N 1
ATOM 679 C CA . ARG A 1 85 ? 15.830 18.726 -20.632 1.00 82.38 85 ARG A CA 1
ATOM 680 C C . ARG A 1 85 ? 15.263 18.046 -21.874 1.00 82.38 85 ARG A C 1
ATOM 682 O O . ARG A 1 85 ? 15.898 18.095 -22.927 1.00 82.38 85 ARG A O 1
ATOM 689 N N . PHE A 1 86 ? 14.090 17.434 -21.752 1.00 84.38 86 PHE A N 1
ATOM 690 C CA . PHE A 1 86 ? 13.370 16.831 -22.866 1.00 84.38 86 PHE A CA 1
ATOM 691 C C . PHE A 1 86 ? 12.928 17.878 -23.899 1.00 84.38 86 PHE A C 1
ATOM 693 O O . PHE A 1 86 ? 13.140 17.671 -25.090 1.00 84.38 86 PHE A O 1
ATOM 700 N N . GLU A 1 87 ? 12.396 19.021 -23.465 1.00 83.94 87 GLU A N 1
ATOM 701 C CA . GLU A 1 87 ? 11.993 20.122 -24.351 1.00 83.94 87 GLU A CA 1
ATOM 702 C C . GLU A 1 87 ? 13.183 20.664 -25.143 1.00 83.94 87 GLU A C 1
ATOM 704 O O . GLU A 1 87 ? 13.149 20.696 -26.372 1.00 83.94 87 GLU A O 1
ATOM 709 N N . ARG A 1 88 ? 14.293 20.965 -24.458 1.00 79.69 88 ARG A N 1
ATOM 710 C CA . ARG A 1 88 ? 15.542 21.396 -25.110 1.00 79.69 88 ARG A CA 1
ATOM 711 C C . ARG A 1 88 ? 16.067 20.365 -26.103 1.00 79.69 88 ARG A C 1
ATOM 713 O O . ARG A 1 88 ? 16.588 20.723 -27.155 1.00 79.69 88 ARG A O 1
ATOM 720 N N . PHE A 1 89 ? 15.943 19.084 -25.766 1.00 80.56 89 PHE A N 1
ATOM 721 C CA . PHE A 1 89 ? 16.327 17.990 -26.648 1.00 80.56 89 PHE A CA 1
ATOM 722 C C . PHE A 1 89 ? 15.415 17.901 -27.881 1.00 80.56 89 PHE A C 1
ATOM 724 O O . PHE A 1 89 ? 15.893 17.676 -28.993 1.00 80.56 89 PHE A O 1
ATOM 731 N N . ALA A 1 90 ? 14.107 18.085 -27.712 1.00 76.44 90 ALA A N 1
ATOM 732 C CA . ALA A 1 90 ? 13.155 18.110 -28.816 1.00 76.44 90 ALA A CA 1
ATOM 733 C C . ALA A 1 90 ? 13.423 19.299 -29.756 1.00 76.44 90 ALA A C 1
ATOM 735 O O . ALA A 1 90 ? 13.436 19.124 -30.977 1.00 76.44 90 ALA A O 1
ATOM 736 N N . GLU A 1 91 ? 13.726 20.472 -29.192 1.00 72.00 91 GLU A N 1
ATOM 737 C CA . GLU A 1 91 ? 14.119 21.677 -29.929 1.00 72.00 91 GLU A CA 1
ATOM 738 C C . GLU A 1 91 ? 15.428 21.475 -30.706 1.00 72.00 91 GLU A C 1
ATOM 740 O O . GLU A 1 91 ? 15.490 21.774 -31.900 1.00 72.00 91 GLU A O 1
ATOM 745 N N . SER A 1 92 ? 16.465 20.911 -30.071 1.00 66.44 92 SER A N 1
ATOM 746 C CA . SER A 1 92 ? 17.775 20.709 -30.710 1.00 66.44 92 SER A CA 1
ATOM 747 C C . SER A 1 92 ? 17.751 19.680 -31.839 1.00 66.44 92 SER A C 1
ATOM 749 O O . SER A 1 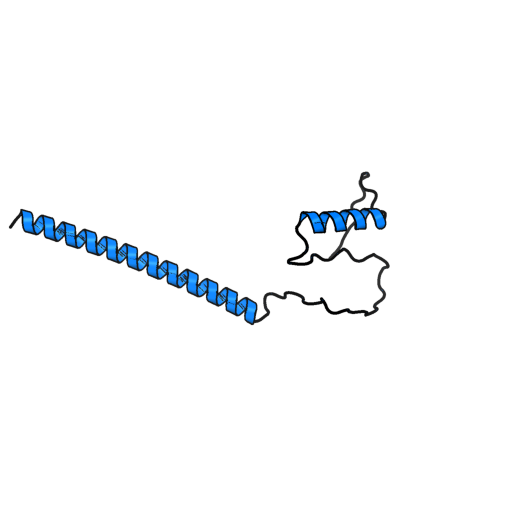92 ? 18.584 19.733 -32.740 1.00 66.44 92 SER A O 1
ATOM 751 N N . ASN A 1 93 ? 16.802 18.741 -31.795 1.00 66.88 93 ASN A N 1
ATOM 752 C CA . ASN A 1 93 ? 16.671 17.665 -32.779 1.00 66.88 93 ASN A CA 1
ATOM 753 C C . ASN A 1 93 ? 15.612 17.947 -33.847 1.00 66.88 93 ASN A C 1
ATOM 755 O O . ASN A 1 93 ? 15.266 17.059 -34.626 1.00 66.88 93 ASN A O 1
ATOM 759 N N . GLY A 1 94 ? 15.127 19.189 -33.910 1.00 56.66 94 GLY A N 1
ATOM 760 C CA . GLY A 1 94 ? 14.268 19.654 -34.988 1.00 56.66 94 GLY A CA 1
ATOM 761 C C . GLY A 1 94 ? 12.851 19.090 -34.954 1.00 56.66 94 GLY A C 1
ATOM 762 O O . GLY A 1 94 ? 12.194 19.134 -35.992 1.00 56.66 94 GLY A O 1
ATOM 763 N N . CYS A 1 95 ? 12.354 18.590 -33.810 1.00 53.72 95 CYS A N 1
ATOM 764 C CA . CYS A 1 95 ? 10.911 18.384 -33.646 1.00 53.72 95 CYS A CA 1
ATOM 765 C C . CYS A 1 95 ? 10.279 19.794 -33.632 1.00 53.72 95 CYS A C 1
ATOM 767 O O . CYS A 1 95 ? 10.477 20.539 -32.668 1.00 53.72 95 CYS A O 1
ATOM 769 N N . PRO A 1 96 ? 9.553 20.223 -34.685 1.00 50.09 96 PRO A N 1
ATOM 770 C CA . PRO A 1 96 ? 8.990 21.560 -34.733 1.00 50.09 96 PRO A CA 1
ATOM 771 C C . PRO A 1 96 ? 7.757 21.568 -33.836 1.00 50.09 96 PRO A C 1
ATOM 773 O O . PRO A 1 96 ? 6.6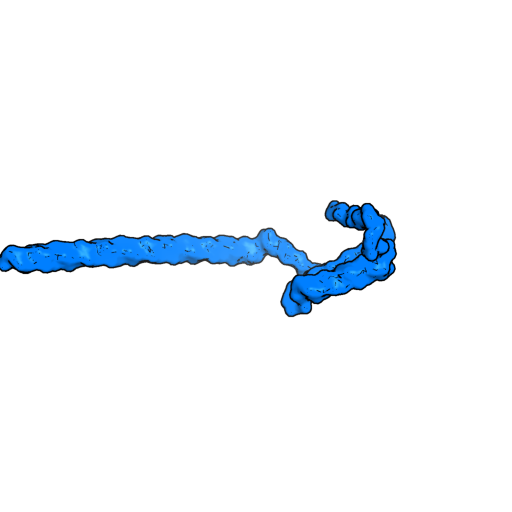60 21.165 -34.235 1.00 50.09 96 PRO A O 1
ATOM 776 N N . GLY A 1 97 ? 7.945 22.006 -32.594 1.00 55.78 97 GLY A N 1
ATOM 777 C CA . GLY A 1 97 ? 6.862 22.247 -31.654 1.00 55.78 97 GLY A CA 1
ATOM 778 C C . GLY A 1 97 ? 5.943 23.343 -32.185 1.00 55.78 97 GLY A C 1
ATOM 779 O O . GLY A 1 97 ? 6.210 24.520 -31.952 1.00 55.78 97 GLY A O 1
ATOM 780 N N . ARG A 1 98 ? 4.911 22.937 -32.944 1.00 51.06 98 ARG A N 1
ATOM 781 C CA . ARG A 1 98 ? 3.597 23.595 -33.149 1.00 51.06 98 ARG A CA 1
ATOM 782 C C . ARG A 1 98 ? 2.781 23.041 -34.325 1.00 51.06 98 ARG A C 1
ATOM 784 O O . ARG A 1 98 ? 1.592 23.321 -34.373 1.00 51.06 98 ARG A O 1
ATOM 791 N N . ASN A 1 99 ? 3.352 22.241 -35.231 1.00 47.09 99 ASN A N 1
ATOM 792 C CA . ASN A 1 99 ? 2.644 21.783 -36.438 1.00 47.09 99 ASN A CA 1
ATOM 793 C C . ASN A 1 99 ? 2.632 20.252 -36.576 1.00 47.09 99 ASN A C 1
ATOM 795 O O . ASN A 1 99 ? 3.358 19.688 -37.388 1.00 47.09 99 ASN A O 1
ATOM 799 N N . GLY A 1 100 ? 1.789 19.587 -35.781 1.00 49.78 100 GLY A N 1
ATOM 800 C CA . GLY A 1 100 ? 1.100 18.336 -36.146 1.00 49.78 100 GLY A CA 1
ATOM 801 C C . GLY A 1 100 ? 1.897 17.061 -36.466 1.00 49.78 100 GLY A C 1
ATOM 802 O O . GLY A 1 100 ? 1.271 16.027 -36.671 1.00 49.78 100 GLY A O 1
ATOM 803 N N . HIS A 1 101 ? 3.229 17.067 -36.499 1.00 50.09 101 HIS A N 1
ATOM 804 C CA . HIS A 1 101 ? 4.015 15.853 -36.724 1.00 50.09 101 HIS A CA 1
ATOM 805 C C . HIS A 1 101 ? 4.485 15.271 -35.391 1.00 50.09 101 HIS A C 1
ATOM 807 O O . HIS A 1 101 ? 5.462 15.721 -34.798 1.00 50.09 101 HIS A O 1
ATOM 813 N N . TYR A 1 102 ? 3.755 14.262 -34.914 1.00 49.19 102 TYR A N 1
ATOM 814 C CA . TYR A 1 102 ? 4.134 13.467 -33.752 1.00 49.19 102 TYR A CA 1
ATOM 815 C C . TYR A 1 102 ? 5.486 12.790 -34.005 1.00 49.19 102 TYR A C 1
ATOM 817 O O . TYR A 1 102 ? 5.632 12.004 -34.944 1.00 49.19 102 TYR A O 1
ATOM 825 N N . CYS A 1 103 ? 6.474 13.084 -33.159 1.00 54.25 103 CYS A N 1
ATOM 826 C CA . CYS A 1 103 ? 7.740 12.363 -33.148 1.00 54.25 103 CYS A CA 1
ATOM 827 C C . CYS A 1 103 ? 7.446 10.939 -32.623 1.00 54.25 103 CYS A C 1
ATOM 829 O O . CYS A 1 103 ? 7.200 10.737 -31.436 1.00 54.25 103 CYS A O 1
ATOM 831 N N . PHE A 1 104 ? 7.369 9.957 -33.531 1.00 46.22 104 PHE A N 1
ATOM 832 C CA . PHE A 1 104 ? 7.160 8.545 -33.194 1.00 46.22 104 PHE A CA 1
ATOM 833 C C . PHE A 1 104 ? 8.398 8.017 -32.459 1.00 46.22 104 PHE A C 1
ATOM 835 O O . PHE A 1 104 ? 9.388 7.634 -33.079 1.00 46.22 104 PHE A O 1
ATOM 842 N N . VAL A 1 105 ? 8.339 7.993 -31.129 1.00 51.88 105 VAL A N 1
ATOM 843 C CA . VAL A 1 105 ? 9.299 7.272 -30.290 1.00 51.88 105 VAL A CA 1
ATOM 844 C C . VAL A 1 105 ? 8.744 5.860 -30.109 1.00 51.88 105 VAL A C 1
ATOM 846 O O . VAL A 1 105 ? 7.819 5.650 -29.327 1.00 51.88 105 VAL A O 1
ATOM 849 N N . ARG A 1 106 ? 9.235 4.893 -30.895 1.00 44.03 106 ARG A N 1
ATOM 850 C CA . ARG A 1 106 ? 8.983 3.469 -30.622 1.00 44.03 106 ARG A CA 1
ATOM 851 C C . ARG A 1 106 ? 10.030 2.963 -29.633 1.00 44.03 106 ARG A C 1
ATOM 853 O O . ARG A 1 106 ? 11.216 3.183 -29.860 1.00 44.03 106 ARG A O 1
ATOM 860 N N . TYR A 1 107 ? 9.536 2.343 -28.561 1.00 42.56 107 TYR A N 1
ATOM 861 C CA . TYR A 1 107 ? 10.306 1.623 -27.545 1.00 42.56 107 TYR A CA 1
ATOM 862 C C . TYR A 1 107 ? 11.004 0.394 -28.126 1.00 42.56 107 TYR A C 1
ATOM 864 O O . TYR A 1 107 ? 10.403 -0.243 -29.026 1.00 42.56 107 TYR A O 1
#

Secondary structure (DSSP, 8-state):
-HHHHHHHHHHHHHHHHHHHHHHHHHHHHHHHHHHHHHHHHHHHTT-S------S-------S--PPPPPPP-TTT--HHHHHHHHHHHHHHTT--TTSS-------